Protein AF-A0ABC8JQA3-F1 (afdb_monomer_lite)

Structure (mmCIF, N/CA/C/O backbone):
data_AF-A0ABC8JQA3-F1
#
_entry.id   AF-A0ABC8JQA3-F1
#
loop_
_atom_site.group_PDB
_atom_site.id
_atom_site.type_symbol
_atom_site.label_atom_id
_atom_site.label_alt_id
_atom_site.label_comp_id
_atom_site.label_asym_id
_atom_site.label_entity_id
_atom_site.label_seq_id
_atom_site.pdbx_PDB_ins_code
_atom_site.Cartn_x
_atom_site.Cartn_y
_atom_site.Cartn_z
_atom_site.occupancy
_atom_site.B_iso_or_equiv
_atom_site.auth_seq_id
_atom_site.auth_comp_id
_atom_site.auth_asym_id
_atom_site.auth_atom_id
_atom_site.pdbx_PDB_model_num
ATOM 1 N N . MET A 1 1 ? -19.499 -6.801 4.642 1.00 39.28 1 MET A N 1
ATOM 2 C CA . MET A 1 1 ? -18.097 -7.136 4.962 1.00 39.28 1 MET A CA 1
ATOM 3 C C . MET A 1 1 ? -17.743 -6.457 6.272 1.00 39.28 1 MET A C 1
ATOM 5 O O . MET A 1 1 ? -17.878 -5.242 6.362 1.00 39.28 1 MET A O 1
ATOM 9 N N . VAL A 1 2 ? -17.437 -7.242 7.306 1.00 33.78 2 VAL A N 1
ATOM 10 C CA . VAL A 1 2 ? -17.102 -6.737 8.645 1.00 33.78 2 VAL A CA 1
ATOM 11 C C . VAL A 1 2 ? -15.641 -6.311 8.622 1.00 33.78 2 VAL A C 1
ATOM 13 O O . VAL A 1 2 ? -14.770 -7.137 8.378 1.00 33.78 2 VAL A O 1
ATOM 16 N N . SER A 1 3 ? -15.387 -5.030 8.858 1.00 45.12 3 SER A N 1
ATOM 17 C CA . SER A 1 3 ? -14.038 -4.475 8.878 1.00 45.12 3 SER A CA 1
ATOM 18 C C . SER A 1 3 ? -13.791 -3.866 10.249 1.00 45.12 3 SER A C 1
ATOM 20 O O . SER A 1 3 ? -14.209 -2.741 10.523 1.00 45.12 3 SER A O 1
ATOM 22 N N . CYS A 1 4 ? -13.142 -4.645 11.110 1.00 39.00 4 CYS A N 1
ATOM 23 C CA . CYS A 1 4 ? -12.579 -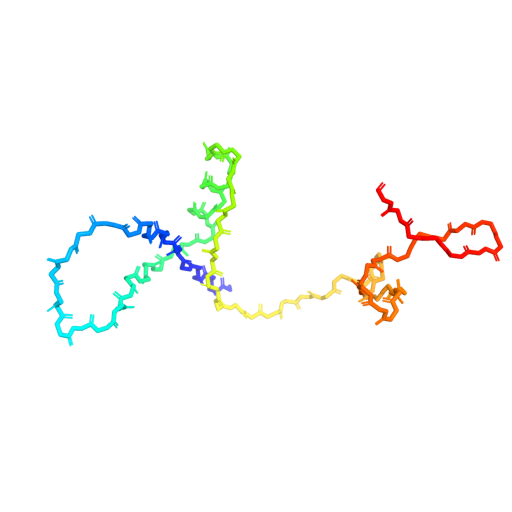4.159 12.363 1.00 39.00 4 CYS A CA 1
ATOM 24 C C . CYS A 1 4 ? -11.092 -3.872 12.137 1.00 39.00 4 CYS A C 1
ATOM 26 O O . CYS A 1 4 ? -10.345 -4.766 11.731 1.00 39.00 4 CYS A O 1
ATOM 28 N N . ALA A 1 5 ? -10.673 -2.635 12.399 1.00 46.44 5 ALA A N 1
ATOM 29 C CA . ALA A 1 5 ? -9.277 -2.218 12.459 1.00 46.44 5 ALA A CA 1
ATOM 30 C C . ALA A 1 5 ? -8.933 -1.818 13.903 1.00 46.44 5 ALA A C 1
ATOM 32 O O . ALA A 1 5 ? -9.745 -1.201 14.575 1.00 46.44 5 ALA A O 1
ATOM 33 N N . MET A 1 6 ? -7.754 -2.172 14.405 1.00 49.88 6 MET A N 1
ATOM 34 C CA . MET A 1 6 ? -7.311 -1.875 15.771 1.00 49.88 6 MET A CA 1
ATOM 35 C C . MET A 1 6 ? -6.307 -0.726 15.753 1.00 49.88 6 MET A C 1
ATOM 37 O O . MET A 1 6 ? -5.355 -0.793 14.983 1.00 49.88 6 MET A O 1
ATOM 41 N N . LEU A 1 7 ? -6.469 0.285 16.606 1.00 47.09 7 LEU A N 1
ATOM 42 C CA . LEU A 1 7 ? -5.533 1.410 16.756 1.00 47.09 7 LEU A CA 1
ATOM 43 C C . LEU A 1 7 ? -4.324 1.052 17.643 1.00 47.09 7 LEU A C 1
ATOM 45 O O . LEU A 1 7 ? -4.501 0.489 18.720 1.00 47.09 7 LEU A O 1
ATOM 49 N N . TYR A 1 8 ? -3.103 1.425 17.233 1.00 49.56 8 TYR A N 1
ATOM 50 C CA . TYR A 1 8 ? -1.883 1.247 18.039 1.00 49.56 8 TYR A CA 1
ATOM 51 C C . TYR A 1 8 ? -1.379 2.570 18.635 1.00 49.56 8 TYR A C 1
ATOM 53 O O . TYR A 1 8 ? -0.947 3.460 17.903 1.00 49.56 8 TYR A O 1
ATOM 61 N N . GLY A 1 9 ? -1.365 2.674 19.968 1.00 43.25 9 GLY A N 1
ATOM 62 C CA . GLY A 1 9 ? -0.683 3.754 20.690 1.00 43.25 9 GLY A CA 1
ATOM 63 C C . GLY A 1 9 ? 0.816 3.474 20.848 1.00 43.25 9 GLY A C 1
ATOM 64 O O . GLY A 1 9 ? 1.208 2.390 21.293 1.00 43.25 9 GLY A O 1
ATOM 65 N N . SER A 1 10 ? 1.670 4.429 20.478 1.00 43.62 10 SER A N 1
ATOM 66 C CA . SER A 1 10 ? 3.108 4.393 20.776 1.00 43.62 10 SER A CA 1
ATOM 67 C C . SER A 1 10 ? 3.347 4.910 22.198 1.00 43.62 10 SER A C 1
ATOM 69 O O . SER A 1 10 ? 3.129 6.084 22.466 1.00 43.62 10 SER A O 1
ATOM 71 N N . ASP A 1 11 ? 3.778 4.027 23.101 1.00 46.84 11 ASP A N 1
ATOM 72 C CA . ASP A 1 11 ? 4.369 4.399 24.391 1.00 46.84 11 ASP A CA 1
ATOM 73 C C . ASP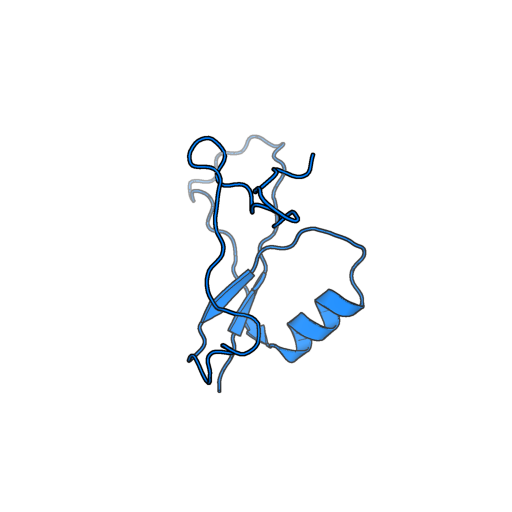 A 1 11 ? 5.850 4.706 24.144 1.00 46.84 11 ASP A C 1
ATOM 75 O O . ASP A 1 11 ? 6.649 3.780 23.980 1.00 46.84 11 ASP A O 1
ATOM 79 N N . ASP A 1 12 ? 6.212 5.987 24.085 1.00 46.12 12 ASP A N 1
ATOM 80 C CA . ASP A 1 12 ? 7.603 6.417 24.227 1.00 46.12 12 ASP A CA 1
ATOM 81 C C . ASP A 1 12 ? 7.935 6.429 25.724 1.00 46.12 12 ASP A C 1
ATOM 83 O O . ASP A 1 12 ? 7.420 7.230 26.505 1.00 46.12 12 ASP A O 1
ATOM 87 N N . GLY A 1 13 ? 8.730 5.445 26.144 1.00 48.47 13 GLY A N 1
ATOM 88 C CA . GLY A 1 13 ? 8.918 5.096 27.545 1.00 48.47 13 GLY A CA 1
ATOM 89 C C . GLY A 1 13 ? 9.607 6.169 28.390 1.00 48.47 13 GLY A C 1
ATOM 90 O O . GLY A 1 13 ? 10.714 6.601 28.086 1.00 48.47 13 GLY A O 1
ATOM 91 N N . SER A 1 14 ? 9.004 6.478 29.540 1.00 45.31 14 SER A N 1
ATOM 92 C CA . SER A 1 14 ? 9.732 6.788 30.774 1.00 45.31 14 SER A CA 1
ATOM 93 C C . SER A 1 14 ? 8.816 6.627 31.992 1.00 45.31 14 SER A C 1
ATOM 95 O O . SER A 1 14 ? 8.068 7.533 32.337 1.00 45.31 14 SER A O 1
ATOM 97 N N . SER A 1 15 ? 8.844 5.454 32.633 1.00 38.09 15 SER A N 1
ATOM 98 C CA . SER A 1 15 ? 8.784 5.321 34.098 1.00 38.09 15 SER A CA 1
ATOM 99 C C . SER A 1 15 ? 8.945 3.853 34.499 1.00 38.09 15 SER A C 1
ATOM 101 O O . SER A 1 15 ? 8.182 2.971 34.107 1.00 38.09 15 SER A O 1
ATOM 103 N N . SER A 1 16 ? 9.978 3.603 35.295 1.00 49.31 16 SER A N 1
ATOM 104 C CA . SER A 1 16 ? 10.308 2.325 35.910 1.00 49.31 16 SER A CA 1
ATOM 105 C C . SER A 1 16 ? 9.251 1.940 36.955 1.00 49.31 16 SER A C 1
ATOM 107 O O . SER A 1 16 ? 9.367 2.305 38.122 1.00 49.31 16 SER A O 1
ATOM 109 N N . THR A 1 17 ? 8.264 1.131 36.566 1.00 38.34 17 THR A N 1
ATOM 110 C CA . THR A 1 17 ? 7.701 0.088 37.438 1.00 38.34 17 THR A CA 1
ATOM 111 C C . THR A 1 17 ? 7.410 -1.147 36.588 1.00 38.34 17 THR A C 1
ATOM 113 O O . THR A 1 17 ? 6.566 -1.142 35.696 1.00 38.34 17 THR A O 1
ATOM 116 N N . ALA A 1 18 ? 8.170 -2.216 36.825 1.00 49.03 18 ALA A N 1
ATOM 117 C CA . ALA A 1 18 ? 7.985 -3.497 36.161 1.00 49.03 18 ALA A CA 1
ATOM 118 C C . ALA A 1 18 ? 6.662 -4.130 36.621 1.00 49.03 18 ALA A C 1
ATOM 120 O O . ALA A 1 18 ? 6.618 -4.851 37.619 1.00 49.03 18 ALA A O 1
ATOM 121 N N . SER A 1 19 ? 5.568 -3.856 35.905 1.00 43.66 19 SER A N 1
ATOM 122 C CA . SER A 1 19 ? 4.347 -4.646 36.045 1.00 43.66 19 SER A CA 1
ATOM 123 C C . SER A 1 19 ? 4.539 -5.968 35.293 1.00 43.66 19 SER A C 1
ATOM 125 O O . SER A 1 19 ? 4.982 -5.992 34.146 1.00 43.66 19 SER A O 1
ATOM 127 N N . LYS A 1 20 ? 4.242 -7.083 35.965 1.00 49.59 20 LYS A N 1
ATOM 128 C CA . LYS A 1 20 ? 4.424 -8.482 35.528 1.00 49.59 20 LYS A CA 1
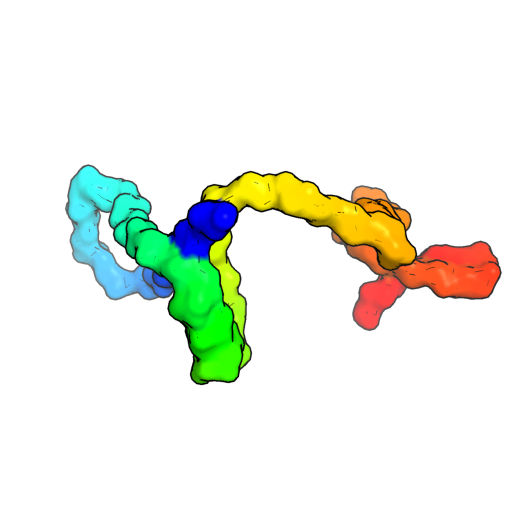ATOM 129 C C . LYS A 1 20 ? 3.650 -8.897 34.259 1.00 49.59 20 LYS A C 1
ATOM 131 O O . LYS A 1 20 ? 3.625 -10.078 33.930 1.00 49.59 20 LYS A O 1
ATOM 136 N N . TYR A 1 21 ? 3.047 -7.955 33.541 1.00 47.38 21 TYR A N 1
ATOM 137 C CA . TYR A 1 21 ? 2.380 -8.174 32.265 1.00 47.38 21 TYR A CA 1
ATOM 138 C C . TYR A 1 21 ? 3.197 -7.478 31.179 1.00 47.38 21 TYR A C 1
ATOM 140 O O . TYR A 1 21 ? 3.125 -6.263 31.013 1.00 47.38 21 TYR A O 1
ATOM 148 N N . GLY A 1 22 ? 4.020 -8.244 30.461 1.00 44.09 22 GLY A N 1
ATOM 149 C CA . GLY A 1 22 ? 4.767 -7.730 29.320 1.00 44.09 22 GLY A CA 1
ATOM 150 C C . GLY A 1 22 ? 3.811 -7.158 28.275 1.00 44.09 22 GLY A C 1
ATOM 151 O O . GLY A 1 22 ? 3.110 -7.915 27.617 1.00 44.09 22 GLY A O 1
ATOM 152 N N . GLY A 1 23 ? 3.774 -5.828 28.162 1.00 51.44 23 GLY A N 1
ATOM 153 C CA . GLY A 1 23 ? 3.311 -5.082 26.991 1.00 51.44 23 GLY A CA 1
ATOM 154 C C . GLY A 1 23 ? 2.015 -5.561 26.334 1.00 51.44 23 GLY A C 1
ATOM 155 O O . GLY A 1 23 ? 1.955 -5.605 25.107 1.00 51.44 23 GLY A O 1
ATOM 156 N N . VAL A 1 24 ? 0.982 -5.928 27.099 1.00 45.41 24 VAL A N 1
ATOM 157 C CA . VAL A 1 24 ? -0.337 -6.200 26.510 1.00 45.41 24 VAL A CA 1
ATOM 158 C C . VAL A 1 24 ? -0.938 -4.858 26.105 1.00 45.41 24 VAL A C 1
ATOM 160 O O . VAL A 1 24 ? -1.542 -4.156 26.913 1.00 45.41 24 VAL A O 1
ATOM 163 N N . LYS A 1 25 ? -0.718 -4.467 24.847 1.00 57.59 25 LYS A N 1
ATOM 164 C CA . LYS A 1 25 ? -1.332 -3.269 24.276 1.00 57.59 25 LYS A CA 1
ATOM 165 C C . LYS A 1 25 ? -2.810 -3.537 24.023 1.00 57.59 25 LYS A C 1
ATOM 167 O O . LYS A 1 25 ? -3.172 -4.498 23.345 1.00 57.59 25 LYS A O 1
ATOM 172 N N . LYS A 1 26 ? -3.658 -2.693 24.616 1.00 53.72 26 LYS A N 1
ATOM 173 C CA . LYS A 1 26 ? -5.111 -2.741 24.448 1.00 53.72 26 LYS A CA 1
ATOM 174 C C . LYS A 1 26 ? -5.438 -2.379 23.001 1.00 53.72 26 LYS A C 1
ATOM 176 O O . LYS A 1 26 ? -5.312 -1.224 22.611 1.00 53.72 26 LYS A O 1
ATOM 181 N N . ASN A 1 27 ? -5.837 -3.376 22.225 1.00 63.06 27 ASN A N 1
ATOM 182 C CA . ASN A 1 27 ? -6.311 -3.192 20.862 1.00 63.06 27 A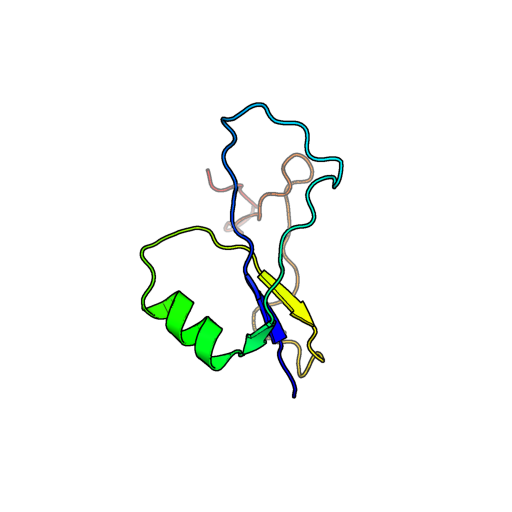SN A CA 1
ATOM 183 C C . ASN A 1 27 ? -7.834 -3.031 20.923 1.00 63.06 27 ASN A C 1
ATOM 185 O O . ASN A 1 27 ? -8.542 -4.005 21.183 1.00 63.06 27 ASN A O 1
ATOM 189 N N . GLU A 1 28 ? -8.332 -1.805 20.756 1.00 67.12 28 GLU A N 1
ATOM 190 C CA . GLU A 1 28 ? -9.775 -1.571 20.641 1.00 67.12 28 GLU A CA 1
ATOM 191 C C . GLU A 1 28 ? -10.223 -1.773 19.193 1.00 67.12 28 GLU A C 1
ATOM 193 O O . GLU A 1 28 ? -9.585 -1.225 18.289 1.00 67.12 28 GLU A O 1
ATOM 198 N N . PRO A 1 29 ? -11.290 -2.557 18.955 1.00 71.44 29 PRO A N 1
ATOM 199 C CA . PRO A 1 29 ? -11.849 -2.700 17.625 1.00 71.44 29 PRO A CA 1
ATOM 200 C C . PRO A 1 29 ? -12.504 -1.382 17.211 1.00 71.44 29 PRO A C 1
ATOM 202 O O . PRO A 1 29 ? -13.354 -0.852 17.920 1.00 71.44 29 PRO A O 1
ATOM 205 N N . VAL A 1 30 ? -12.112 -0.879 16.046 1.00 76.88 30 VAL A N 1
ATOM 206 C CA . VAL A 1 30 ? -12.634 0.3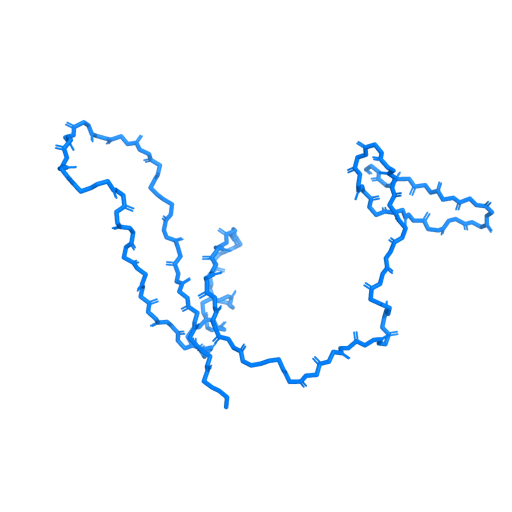42 15.431 1.00 76.88 30 VAL A CA 1
ATOM 207 C C . VAL A 1 30 ? -13.302 -0.033 14.114 1.00 76.88 30 VAL A C 1
ATOM 209 O O . VAL A 1 30 ? -12.790 -0.863 13.353 1.00 76.88 30 VAL A O 1
ATOM 212 N N . THR A 1 31 ? -14.454 0.566 13.830 1.00 83.19 31 THR A N 1
ATOM 213 C CA . THR A 1 31 ? -15.138 0.397 12.543 1.00 83.19 31 THR A CA 1
ATOM 214 C C . THR A 1 31 ? -14.424 1.176 11.432 1.00 83.19 31 THR A C 1
ATOM 216 O O . THR A 1 31 ? -13.736 2.164 11.687 1.00 83.19 31 THR A O 1
ATOM 219 N N . LEU A 1 32 ? -14.619 0.797 10.162 1.00 83.06 32 LEU A N 1
ATOM 220 C CA . LEU A 1 32 ? -14.076 1.583 9.039 1.00 83.06 32 LEU A CA 1
ATOM 221 C C . LEU A 1 32 ? -14.564 3.033 9.021 1.00 83.06 32 LEU A C 1
ATOM 223 O O . LEU A 1 32 ? -13.823 3.914 8.599 1.00 83.06 32 LEU A O 1
ATOM 227 N N . THR A 1 33 ? -15.794 3.294 9.462 1.00 84.94 33 THR A N 1
ATOM 228 C CA . THR A 1 33 ? -16.339 4.655 9.502 1.00 84.94 33 THR A CA 1
ATOM 229 C C . THR A 1 33 ? -15.589 5.515 10.515 1.00 84.94 33 THR A C 1
ATOM 231 O O . THR A 1 33 ? -15.196 6.636 10.201 1.00 84.94 33 THR A O 1
ATOM 234 N N . GLU A 1 34 ? -15.331 4.981 11.707 1.00 85.19 34 GLU A N 1
ATOM 235 C CA . GLU A 1 34 ? -14.525 5.660 12.726 1.00 85.19 34 GLU A CA 1
ATOM 236 C C . GLU A 1 34 ? -13.072 5.830 12.270 1.00 85.19 34 GLU A C 1
ATOM 238 O O . GLU A 1 34 ? -12.496 6.899 12.463 1.00 85.19 34 GLU A O 1
ATOM 243 N N . LEU A 1 35 ? -12.505 4.825 11.593 1.00 86.94 35 LEU A N 1
ATOM 244 C CA . LEU A 1 35 ? -11.169 4.907 11.003 1.00 86.94 35 LEU A CA 1
ATOM 245 C C . LEU A 1 35 ? -11.080 6.012 9.942 1.00 86.94 35 LEU A C 1
ATOM 247 O O . LEU A 1 35 ? -10.143 6.807 9.957 1.00 86.94 35 LEU A O 1
ATOM 251 N N . ASN A 1 36 ? -12.059 6.089 9.041 1.00 88.38 36 ASN A N 1
ATOM 252 C CA . ASN A 1 36 ? -12.116 7.123 8.011 1.00 88.38 36 ASN A CA 1
ATOM 253 C C . ASN A 1 36 ? -12.232 8.514 8.635 1.00 88.38 36 ASN A C 1
ATOM 255 O O . ASN A 1 36 ? -11.510 9.430 8.244 1.00 88.38 36 ASN A O 1
ATOM 259 N N . ASN A 1 37 ? -13.089 8.664 9.646 1.00 88.62 37 ASN A N 1
ATOM 260 C CA . ASN A 1 37 ? -13.207 9.915 10.384 1.00 88.62 37 ASN A CA 1
ATOM 261 C C . ASN A 1 37 ? -11.896 10.283 11.083 1.00 88.62 37 ASN A C 1
ATOM 263 O O . ASN A 1 37 ? -11.519 11.451 11.074 1.00 88.62 37 ASN A O 1
ATOM 267 N N . TYR A 1 38 ? -11.183 9.314 11.654 1.00 86.31 38 TYR A N 1
ATOM 268 C CA . TYR A 1 38 ? -9.872 9.555 12.243 1.00 86.31 38 TYR A CA 1
ATOM 269 C C . TYR A 1 38 ? -8.885 10.078 11.193 1.00 86.31 38 TYR A C 1
ATOM 271 O O . TYR A 1 38 ? -8.366 11.172 11.370 1.00 86.31 38 TYR A O 1
ATOM 279 N N . VAL A 1 39 ? -8.710 9.373 10.067 1.00 86.69 39 VAL A N 1
ATOM 280 C CA . VAL A 1 39 ? -7.763 9.748 8.997 1.00 86.69 39 VAL A CA 1
ATOM 281 C C . VAL A 1 39 ? -8.025 11.152 8.444 1.00 86.69 39 VAL A C 1
ATOM 283 O O . VAL A 1 39 ? -7.080 11.884 8.164 1.00 86.69 39 VAL A O 1
ATOM 286 N N . LEU A 1 40 ? -9.295 11.538 8.294 1.00 89.31 40 LEU A N 1
ATOM 287 C CA . LEU A 1 40 ? -9.672 12.840 7.738 1.00 89.31 40 LEU A CA 1
ATOM 288 C C . LEU A 1 40 ? -9.457 14.009 8.706 1.00 89.31 40 LEU A C 1
ATOM 290 O O . LEU A 1 40 ? -9.211 15.125 8.258 1.00 89.31 40 LEU A O 1
ATOM 294 N N . ASN A 1 41 ? -9.586 13.770 10.013 1.00 91.69 41 ASN A N 1
ATOM 295 C CA . ASN A 1 41 ? -9.598 14.836 11.019 1.00 91.69 41 ASN A CA 1
ATOM 296 C C . ASN A 1 41 ? -8.323 14.890 11.871 1.00 91.69 41 ASN A C 1
ATOM 298 O O . ASN A 1 41 ? -8.086 15.885 12.557 1.00 91.69 41 ASN A O 1
ATOM 302 N N . SER A 1 42 ? -7.506 13.837 11.868 1.00 87.00 42 SER A N 1
ATOM 303 C CA . SER A 1 42 ? -6.242 13.819 12.600 1.00 87.00 42 SER A CA 1
ATOM 304 C C . SER A 1 42 ? -5.191 14.703 11.917 1.00 87.00 42 SER A C 1
ATOM 306 O O . SER A 1 42 ? -5.119 14.723 10.685 1.00 87.00 42 SER A O 1
ATOM 308 N N . PRO A 1 43 ? -4.322 15.386 12.684 1.00 89.56 43 PRO A N 1
ATOM 309 C CA . PRO A 1 43 ? -3.123 16.008 12.135 1.00 89.56 43 PRO A CA 1
ATOM 310 C C . PRO A 1 43 ? -2.280 14.998 11.338 1.00 89.56 43 PRO A C 1
ATOM 312 O O . PRO A 1 43 ? -2.352 13.800 11.618 1.00 89.56 43 PRO A O 1
ATOM 315 N N . PRO A 1 44 ? -1.438 15.442 10.388 1.00 90.19 44 PRO A N 1
ATOM 316 C CA . PRO A 1 44 ? -0.553 14.545 9.653 1.00 90.19 44 PRO A CA 1
ATOM 317 C C . PRO A 1 44 ? 0.355 13.757 10.605 1.00 90.19 44 PRO A C 1
ATOM 319 O O . PRO A 1 44 ? 1.292 14.299 11.189 1.00 90.19 44 PRO A O 1
ATOM 322 N N . GLN A 1 45 ? 0.071 12.466 10.767 1.00 84.56 45 GLN A N 1
ATOM 323 C CA . GLN A 1 45 ? 0.830 11.575 11.633 1.00 84.56 45 GLN A CA 1
ATOM 324 C C . GLN A 1 45 ? 0.860 10.158 11.070 1.00 84.56 45 GLN A C 1
ATOM 326 O O . GLN A 1 45 ? -0.053 9.716 10.374 1.00 84.56 45 GLN A O 1
ATOM 331 N N . THR A 1 46 ? 1.917 9.419 11.401 1.00 82.75 46 THR A N 1
ATOM 332 C CA . THR A 1 46 ? 1.965 7.985 11.105 1.00 82.75 46 THR A CA 1
ATOM 333 C C . THR A 1 46 ? 1.147 7.240 12.152 1.00 82.75 46 THR A C 1
ATOM 335 O O . THR A 1 46 ? 1.469 7.288 13.337 1.00 82.75 46 THR A O 1
ATOM 338 N N . ALA A 1 47 ? 0.120 6.518 11.715 1.00 81.44 47 ALA A N 1
ATOM 339 C CA . ALA A 1 47 ? -0.673 5.629 12.555 1.00 81.44 47 ALA A CA 1
ATOM 340 C C . ALA A 1 47 ? -0.577 4.189 12.031 1.00 81.44 47 ALA A C 1
ATOM 342 O O . ALA A 1 47 ? -0.462 3.961 10.825 1.00 81.44 47 ALA A O 1
ATOM 343 N N . LYS A 1 48 ? -0.590 3.210 12.941 1.00 81.50 48 LYS A N 1
ATOM 344 C CA . LYS A 1 48 ? -0.547 1.779 12.608 1.00 81.50 48 LYS A CA 1
ATOM 345 C C . LYS A 1 48 ? -1.842 1.121 13.048 1.00 81.50 48 LYS A C 1
ATOM 347 O O . LYS A 1 48 ? -2.269 1.320 14.185 1.00 81.50 48 LYS A O 1
ATOM 352 N N . PHE A 1 49 ? -2.408 0.313 12.155 1.00 82.19 49 PHE A N 1
ATOM 353 C CA . PHE A 1 49 ? -3.658 -0.388 12.395 1.00 82.19 49 PHE A CA 1
ATOM 354 C C . PHE A 1 49 ? -3.539 -1.873 12.086 1.00 82.19 49 PHE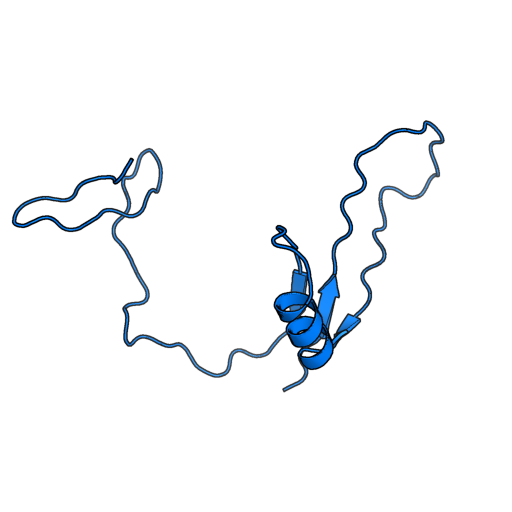 A C 1
ATOM 356 O O . PHE A 1 49 ? -2.885 -2.253 11.115 1.00 82.19 49 PHE A O 1
ATOM 363 N N . LEU A 1 50 ? -4.206 -2.707 12.881 1.00 81.94 50 LEU A N 1
ATOM 364 C CA . LEU A 1 50 ? -4.358 -4.132 12.591 1.00 81.94 50 LEU A CA 1
ATOM 365 C C . LEU A 1 50 ? -5.787 -4.398 12.128 1.00 81.94 50 LEU A C 1
ATOM 367 O O . LEU A 1 50 ? -6.706 -4.204 12.912 1.00 81.94 50 LEU A O 1
ATOM 371 N N . CYS A 1 51 ? -5.989 -4.841 10.889 1.00 81.69 51 CYS A N 1
ATOM 372 C CA . CYS A 1 51 ? -7.325 -5.141 10.375 1.00 81.69 51 CYS A CA 1
ATOM 373 C C . CYS A 1 51 ? -7.501 -6.624 10.049 1.00 81.69 51 CYS A C 1
ATOM 375 O O . CYS A 1 51 ? -6.548 -7.324 9.710 1.00 81.69 51 CYS A O 1
ATOM 377 N N . THR A 1 52 ? -8.736 -7.102 10.165 1.00 83.31 52 THR A N 1
ATOM 378 C CA . THR A 1 52 ? -9.171 -8.393 9.621 1.00 83.31 52 THR A CA 1
ATOM 379 C C . THR A 1 52 ? -10.311 -8.109 8.659 1.00 83.31 52 THR A C 1
ATOM 381 O O . THR A 1 52 ? -11.312 -7.512 9.053 1.00 83.31 52 THR A O 1
ATOM 384 N N . VAL A 1 53 ? -10.127 -8.476 7.394 1.00 81.56 53 VAL A N 1
ATOM 385 C CA . VAL A 1 53 ? -11.083 -8.206 6.321 1.00 81.56 53 VAL A CA 1
ATOM 386 C C . VAL A 1 53 ? -11.008 -9.322 5.287 1.00 81.56 53 VAL A C 1
ATOM 388 O O . VAL A 1 53 ? -9.956 -9.930 5.090 1.00 81.56 53 VAL A O 1
ATOM 391 N N . GLU A 1 54 ? -12.126 -9.593 4.629 1.00 89.00 54 GLU A N 1
ATOM 392 C CA . GLU A 1 54 ? -12.142 -10.422 3.429 1.00 89.00 54 GLU A CA 1
ATOM 393 C C . GLU A 1 54 ? -11.674 -9.584 2.231 1.00 89.00 54 GLU A C 1
ATOM 395 O O . GLU A 1 54 ? -12.052 -8.421 2.081 1.00 89.00 54 GLU A O 1
ATOM 400 N N . VAL A 1 55 ? -10.840 -10.157 1.367 1.00 88.81 55 VAL A N 1
ATOM 401 C CA . VAL A 1 55 ? -10.386 -9.468 0.153 1.00 88.81 55 VAL A CA 1
ATOM 402 C C . VAL A 1 55 ? -11.514 -9.517 -0.876 1.00 88.81 55 VAL A C 1
ATOM 404 O O . VAL A 1 55 ? -11.933 -10.605 -1.258 1.00 88.81 55 VAL A O 1
ATOM 407 N N . GLY A 1 56 ? -12.015 -8.350 -1.292 1.00 89.19 56 GLY A N 1
ATOM 408 C CA . GLY A 1 56 ? -13.063 -8.241 -2.313 1.00 89.19 56 GLY A CA 1
ATOM 409 C C . GLY A 1 56 ? -12.505 -8.422 -3.721 1.00 89.19 56 GLY A C 1
ATOM 410 O O . GLY A 1 56 ? -12.725 -9.449 -4.350 1.00 89.19 56 GLY A O 1
ATOM 411 N N . ASP A 1 57 ? -11.727 -7.443 -4.177 1.00 88.88 57 ASP A N 1
ATOM 412 C CA . ASP A 1 57 ? -11.134 -7.420 -5.513 1.00 88.88 57 ASP A CA 1
ATOM 413 C C . ASP A 1 57 ? -9.684 -6.932 -5.455 1.00 88.88 57 ASP A C 1
ATOM 415 O O . ASP A 1 57 ? -9.265 -6.259 -4.508 1.00 88.88 57 ASP A O 1
ATOM 419 N N . ILE A 1 58 ? -8.915 -7.263 -6.491 1.00 86.25 58 ILE A N 1
ATOM 420 C CA . ILE A 1 58 ? -7.538 -6.802 -6.670 1.00 86.25 58 ILE A CA 1
ATOM 421 C C . ILE A 1 58 ? -7.515 -5.858 -7.869 1.00 86.25 58 ILE A C 1
ATOM 423 O O . ILE A 1 58 ? -7.787 -6.277 -8.993 1.00 86.25 58 ILE A O 1
ATOM 427 N N . ASP A 1 59 ? -7.155 -4.593 -7.646 1.00 86.12 59 ASP A N 1
ATOM 428 C CA . ASP A 1 59 ? -6.960 -3.648 -8.744 1.00 86.12 59 ASP A CA 1
ATOM 429 C C . ASP A 1 59 ? -5.630 -3.927 -9.458 1.00 86.12 59 ASP A C 1
ATOM 431 O O . ASP A 1 59 ? -4.543 -3.687 -8.929 1.00 86.12 59 ASP A O 1
ATOM 435 N N . THR A 1 60 ? -5.719 -4.442 -10.683 1.00 86.06 60 THR A N 1
ATOM 436 C CA . THR A 1 60 ? -4.562 -4.697 -11.550 1.00 86.06 60 THR A CA 1
ATOM 437 C C . THR A 1 60 ? -4.344 -3.609 -12.600 1.00 86.06 60 THR A C 1
ATOM 439 O O . THR A 1 60 ? -3.409 -3.721 -13.393 1.00 86.06 60 THR A O 1
ATOM 442 N N . THR A 1 61 ? -5.163 -2.552 -12.618 1.00 90.44 61 THR A N 1
ATOM 443 C CA . THR A 1 61 ? -5.146 -1.507 -13.659 1.00 90.44 61 THR A CA 1
ATOM 444 C C . THR A 1 61 ? -3.800 -0.793 -13.733 1.00 90.44 61 THR A C 1
ATOM 446 O O . THR A 1 61 ? -3.270 -0.561 -14.816 1.00 90.44 61 THR A O 1
ATOM 449 N N . ASN A 1 62 ? -3.203 -0.507 -12.575 1.00 81.06 62 ASN A N 1
ATOM 450 C CA . ASN A 1 62 ? -1.918 0.192 -12.469 1.00 81.06 62 ASN A CA 1
ATOM 451 C C . ASN A 1 62 ? -0.714 -0.753 -12.304 1.00 81.06 62 ASN A C 1
ATOM 453 O O . ASN A 1 62 ? 0.391 -0.305 -11.989 1.00 81.06 62 ASN A O 1
ATOM 457 N N . GLY A 1 63 ? -0.918 -2.054 -12.536 1.00 77.69 63 GLY A N 1
ATOM 458 C CA . GLY A 1 63 ? 0.080 -3.096 -12.321 1.00 77.69 63 GLY A CA 1
ATOM 459 C C . GLY A 1 63 ? 0.262 -3.453 -10.843 1.00 77.69 63 GLY A C 1
ATOM 460 O O . GLY A 1 63 ? 0.254 -2.605 -9.956 1.00 77.69 63 GLY A O 1
ATOM 461 N N . CYS A 1 64 ? 0.460 -4.741 -10.571 1.00 79.12 64 CYS A N 1
ATOM 462 C CA . CYS A 1 64 ? 0.670 -5.270 -9.220 1.00 79.12 64 CYS A CA 1
ATOM 463 C C . CYS A 1 64 ? 2.156 -5.421 -8.846 1.00 79.12 64 CYS A C 1
ATOM 465 O O . CYS A 1 64 ? 2.478 -5.881 -7.753 1.00 79.12 64 CYS A O 1
ATOM 467 N N . CYS A 1 65 ? 3.078 -5.082 -9.754 1.00 84.81 65 CYS A N 1
ATOM 468 C CA . CYS A 1 65 ? 4.514 -5.317 -9.602 1.00 84.81 65 CYS A CA 1
ATOM 469 C C . CYS A 1 65 ? 5.333 -4.107 -10.065 1.00 84.81 65 CYS A C 1
ATOM 471 O O . CYS A 1 65 ? 4.939 -3.380 -10.976 1.00 84.81 65 CYS A O 1
ATOM 473 N N . TYR A 1 66 ? 6.511 -3.918 -9.465 1.00 87.19 66 TYR A N 1
ATOM 474 C CA . TYR A 1 66 ? 7.492 -2.920 -9.886 1.00 87.19 66 TYR A CA 1
ATOM 475 C C . TYR A 1 66 ? 8.905 -3.508 -9.871 1.00 87.19 66 TYR A C 1
ATOM 477 O O . TYR A 1 66 ? 9.211 -4.403 -9.085 1.00 87.19 66 TYR A O 1
ATOM 485 N N . CYS A 1 67 ? 9.784 -2.991 -10.730 1.00 87.56 67 CYS A N 1
ATOM 486 C CA . CYS A 1 67 ? 11.200 -3.342 -10.697 1.00 87.56 67 CYS A CA 1
ATOM 487 C C . CYS A 1 67 ? 11.887 -2.617 -9.536 1.00 87.56 67 CYS A C 1
ATOM 489 O O . CYS A 1 67 ? 11.726 -1.403 -9.379 1.00 87.56 67 CYS A O 1
ATOM 491 N N . SER A 1 68 ? 12.671 -3.346 -8.747 1.00 91.44 68 SER A N 1
ATOM 492 C CA . SER A 1 68 ? 13.428 -2.794 -7.627 1.00 91.44 68 SER A CA 1
ATOM 493 C C . SER A 1 68 ? 14.930 -2.970 -7.823 1.00 91.44 68 SER A C 1
ATOM 495 O O . SER A 1 68 ? 15.387 -3.904 -8.487 1.00 91.44 68 SER A O 1
ATOM 497 N N . TYR A 1 69 ? 15.718 -2.059 -7.247 1.00 89.12 69 TYR A N 1
ATOM 498 C CA . TYR A 1 69 ? 17.163 -2.255 -7.175 1.00 89.12 69 TYR A CA 1
ATOM 499 C C . TYR A 1 69 ? 17.481 -3.263 -6.073 1.00 89.12 69 TYR A C 1
ATOM 501 O O . TYR A 1 69 ? 17.189 -3.017 -4.905 1.00 89.12 69 TYR A O 1
ATOM 509 N N . SER A 1 70 ? 18.114 -4.382 -6.423 1.00 88.00 70 SER A N 1
ATOM 510 C CA . SER A 1 70 ? 18.312 -5.522 -5.515 1.00 88.00 70 SER A CA 1
ATOM 511 C C . SER A 1 70 ? 19.052 -5.198 -4.213 1.00 88.00 70 SER A C 1
ATOM 513 O O . SER A 1 70 ? 18.900 -5.924 -3.237 1.00 88.00 70 SER A O 1
ATOM 515 N N . LYS A 1 71 ? 19.841 -4.116 -4.166 1.00 87.50 71 LYS A N 1
ATOM 516 C CA . LYS A 1 71 ? 20.594 -3.738 -2.959 1.00 87.50 71 LYS A CA 1
ATOM 517 C C . LYS A 1 71 ? 19.792 -2.923 -1.945 1.00 87.50 71 LYS A C 1
ATOM 519 O O . LYS A 1 71 ? 20.078 -3.021 -0.759 1.00 87.50 71 LYS A O 1
ATOM 524 N N . CYS A 1 72 ? 18.841 -2.099 -2.386 1.00 85.12 72 CYS A N 1
ATOM 525 C CA . CYS A 1 72 ? 18.093 -1.199 -1.495 1.00 85.12 72 CYS A CA 1
ATOM 526 C C . CYS A 1 72 ? 16.570 -1.317 -1.620 1.00 85.12 72 CYS A C 1
ATOM 528 O O . CYS A 1 72 ? 15.850 -0.606 -0.929 1.00 85.12 72 CYS A O 1
ATOM 530 N N . TYR A 1 73 ? 16.079 -2.202 -2.493 1.00 86.06 73 TYR A N 1
ATOM 531 C CA . TYR A 1 73 ? 14.661 -2.483 -2.744 1.00 86.06 73 TYR A CA 1
ATOM 532 C C . TYR A 1 73 ? 13.811 -1.253 -3.107 1.00 86.06 73 TYR A C 1
ATOM 534 O O . TYR A 1 73 ? 12.581 -1.322 -3.118 1.00 86.06 73 TYR A O 1
ATOM 542 N N . LEU A 1 74 ? 14.460 -0.144 -3.471 1.00 89.38 74 LEU A N 1
ATOM 543 C CA . LEU A 1 74 ? 13.798 1.065 -3.938 1.00 89.38 74 LEU A CA 1
ATOM 544 C C . LEU A 1 74 ? 13.162 0.823 -5.305 1.00 89.38 74 LEU A C 1
ATOM 546 O O . LEU A 1 74 ? 13.733 0.145 -6.167 1.00 89.38 74 LEU A O 1
ATOM 550 N N . LYS A 1 75 ? 11.971 1.397 -5.491 1.00 89.38 75 LYS A N 1
ATOM 551 C CA . LYS A 1 75 ? 11.239 1.361 -6.756 1.00 89.38 75 LYS A CA 1
ATOM 552 C C . LYS A 1 75 ? 12.024 2.118 -7.824 1.00 89.38 75 LYS A C 1
ATOM 554 O O . LYS A 1 75 ? 12.357 3.285 -7.641 1.00 89.38 75 LYS A O 1
ATOM 559 N N . LEU A 1 76 ? 12.298 1.448 -8.938 1.00 90.12 76 LEU A N 1
ATOM 560 C CA . LEU A 1 76 ? 12.999 2.040 -10.068 1.00 90.12 76 LEU A CA 1
ATOM 561 C C . LEU A 1 76 ? 12.050 2.895 -10.910 1.00 90.12 76 LEU A C 1
ATOM 563 O O . LEU A 1 76 ? 10.938 2.473 -11.238 1.00 90.12 76 LEU A O 1
ATOM 567 N N . GLN A 1 77 ? 12.515 4.076 -11.306 1.00 90.44 77 GLN A N 1
ATOM 568 C CA . GLN A 1 77 ? 11.868 4.889 -12.325 1.00 90.44 77 GLN A CA 1
ATOM 569 C C . GLN A 1 77 ? 12.373 4.480 -13.706 1.00 90.44 77 GLN A C 1
ATOM 571 O O . GLN A 1 77 ? 13.572 4.301 -13.926 1.00 90.44 77 GLN A O 1
ATOM 576 N N . ARG A 1 78 ? 11.441 4.307 -14.646 1.00 87.62 78 ARG A N 1
ATOM 577 C CA . ARG A 1 78 ? 11.761 3.991 -16.037 1.00 87.62 78 ARG A CA 1
ATOM 578 C C . ARG A 1 78 ? 12.138 5.278 -16.770 1.00 87.62 78 ARG A C 1
ATOM 580 O O . ARG A 1 78 ? 11.287 6.131 -16.997 1.00 87.62 78 ARG A O 1
ATOM 587 N N . GLY A 1 79 ? 13.407 5.391 -17.141 1.00 86.75 79 GLY A N 1
ATOM 588 C CA . GLY A 1 79 ? 13.894 6.359 -18.114 1.00 86.75 79 GLY A CA 1
ATOM 589 C C . GLY A 1 79 ? 13.678 5.874 -19.550 1.00 86.75 79 GLY A C 1
ATOM 590 O O . GLY A 1 79 ? 13.073 4.831 -19.799 1.00 86.75 79 GLY A O 1
ATOM 591 N N . PHE A 1 80 ? 14.197 6.629 -20.518 1.00 83.12 80 PHE A N 1
ATOM 592 C CA . PHE A 1 80 ? 13.985 6.347 -21.942 1.00 83.12 80 PHE A CA 1
ATOM 593 C C . PHE A 1 80 ? 14.621 5.019 -22.385 1.00 83.12 80 PHE A C 1
ATOM 595 O O . PHE A 1 80 ? 14.029 4.253 -23.141 1.00 83.12 80 PHE A O 1
ATOM 602 N N . THR A 1 81 ? 15.819 4.731 -21.874 1.00 90.50 81 THR A N 1
ATOM 603 C CA . THR A 1 81 ? 16.606 3.529 -22.201 1.00 90.50 81 THR A CA 1
ATOM 604 C C . THR A 1 81 ? 17.189 2.835 -20.968 1.00 90.50 81 THR A C 1
ATOM 606 O O . THR A 1 81 ? 17.919 1.856 -21.097 1.00 90.50 81 THR A O 1
ATOM 609 N N . SER A 1 82 ? 16.889 3.326 -19.764 1.00 89.38 82 SER A N 1
ATOM 610 C CA . SER A 1 82 ? 17.482 2.850 -18.513 1.00 89.38 82 SER A CA 1
ATOM 611 C C . SER A 1 82 ? 16.494 2.932 -17.352 1.00 89.38 82 SER A C 1
ATOM 613 O O . SER A 1 82 ? 15.420 3.519 -17.465 1.00 89.38 82 SER A O 1
ATOM 615 N N . PHE A 1 83 ? 16.867 2.333 -16.224 1.00 86.50 83 PHE A N 1
ATOM 616 C CA . PHE A 1 83 ? 16.160 2.463 -14.957 1.00 86.50 83 PHE A CA 1
ATOM 617 C C . PHE A 1 83 ? 17.032 3.232 -13.970 1.00 86.50 83 PHE A C 1
ATOM 619 O O . PHE A 1 83 ? 18.230 2.961 -13.869 1.00 86.50 83 PHE A O 1
ATOM 626 N N . THR A 1 84 ? 16.441 4.166 -13.234 1.00 88.44 84 THR A N 1
ATOM 627 C CA . THR A 1 84 ? 17.142 4.971 -12.229 1.00 88.44 84 THR A CA 1
ATOM 628 C C . THR A 1 84 ? 16.460 4.860 -10.871 1.00 88.44 84 THR A C 1
ATOM 630 O O . THR A 1 84 ? 15.258 4.611 -10.769 1.00 88.44 84 THR A O 1
ATOM 633 N N . VAL A 1 85 ? 17.247 5.014 -9.808 1.00 83.44 85 VAL A N 1
ATOM 634 C CA . VAL A 1 85 ? 16.732 5.201 -8.450 1.00 83.44 85 VAL A CA 1
ATOM 635 C C . VAL A 1 85 ? 16.535 6.699 -8.251 1.00 83.44 85 VAL A C 1
ATOM 637 O O . VAL A 1 85 ? 17.472 7.468 -8.463 1.00 83.44 85 VAL A O 1
ATOM 640 N N . SER A 1 86 ? 15.334 7.116 -7.866 1.00 71.56 86 SER A N 1
ATOM 641 C CA . SER A 1 86 ? 15.090 8.493 -7.433 1.00 71.56 86 SER A CA 1
ATOM 642 C C . SER A 1 86 ? 15.641 8.663 -6.024 1.00 71.56 86 SER A C 1
ATOM 644 O O . SER A 1 86 ? 15.283 7.887 -5.136 1.00 71.56 86 SER A O 1
ATOM 646 N N . HIS A 1 87 ? 16.519 9.645 -5.849 1.00 63.94 87 HIS A N 1
ATOM 647 C CA . HIS A 1 87 ? 16.979 10.111 -4.545 1.00 63.94 87 HIS A CA 1
ATOM 648 C C . HIS A 1 87 ? 16.161 11.316 -4.094 1.00 63.94 87 HIS A C 1
ATOM 650 O O . HIS A 1 87 ? 15.773 12.113 -4.979 1.00 63.94 87 HIS A O 1
#

Secondary structure (DSSP, 8-state):
---EEEE------------SS-------EEEHHHHHHHHHHS-S----EEEE--------TT-S---B-TTT-PBEEE-SSSEEE--

Radius of gyration: 19.9 Å; chains: 1; bounding box: 39×26×60 Å

pLDDT: mean 73.01, std 18.71, range [33.78, 91.69]

Organism: Eruca vesicaria subsp. sativa (NCBI:txid29727)

Foldseek 3Di:
DFKWKWWDDDDPDDDDDDDVDPDPTDTDTDGVVRVVVCVVPPDDDDIDIDIDDDDDDDDCPVHPDFDADPPPRAGWDDDPPDTDHDD

Sequence (87 aa):
MVSCAMLYGSDDGSSSTASKYGGVKKNEPVTLTELNNYVLNSPPQTAKFLCTVEVGDIDTTNGCCYCSYSKCYLKLQRGFTSFTVSH